Protein AF-A0A961Y5J6-F1 (afdb_monomer)

Secondary structure (DSSP, 8-state):
-------------------------HHHHHHHHHHHHHHHHHHHHHGGGTSTTS-EEEEEE-TTSTT-EEEEEEEGGGTEEEEEE--STT-TT-----HHHHHHHHHTT-B-S-SSS-EEEEEE--SS--HHHHHHHHHHHHHHHH---TTS--EEE-TTS------PPPP-

Solvent-accessible surface area (backbone atoms only — not comparable to full-atom values): 10319 Å² total; per-residue (Å²): 143,83,86,86,83,81,82,80,82,80,81,79,79,79,79,75,76,76,73,74,72,73,79,53,46,70,64,48,28,42,69,71,46,35,43,57,40,28,54,51,51,51,42,46,61,65,39,45,80,83,46,65,96,54,84,39,49,42,35,42,30,41,80,93,34,91,75,30,37,40,35,39,35,40,36,78,94,64,41,32,33,44,34,36,36,58,38,32,62,90,40,92,79,70,47,65,70,55,69,70,24,47,52,45,36,36,76,75,57,29,46,64,89,59,83,86,45,54,27,38,38,78,41,81,47,58,98,77,68,66,42,63,62,52,28,49,50,50,50,48,42,37,29,55,47,56,64,50,29,47,86,48,77,67,46,76,49,37,92,84,46,81,94,72,84,73,88,59,82,82,87,130

Nearest PDB structures (foldseek):
  8p94-assembly1_D  TM=4.269E-01  e=7.457E-02  Homo sapiens
  6yw7-assembly1_D  TM=4.961E-01  e=1.426E+00  Homo sapiens
  8e9b-assembly1_D  TM=4.508E-01  e=2.451E+00  Schizosaccharomyces pombe 972h-
  7xdl-assembly1_A  TM=3.230E-01  e=6.823E+00  Severe acute respiratory syndrome coronavirus 2

Structure (mmCIF, N/CA/C/O backbone):
data_AF-A0A961Y5J6-F1
#
_entry.id   AF-A0A961Y5J6-F1
#
loop_
_atom_site.group_PDB
_atom_site.id
_atom_site.type_symbol
_atom_site.label_atom_id
_atom_site.label_alt_id
_atom_site.label_comp_id
_atom_site.label_asym_id
_atom_site.label_entity_id
_atom_site.label_seq_id
_atom_site.pdbx_PDB_ins_code
_atom_site.Cartn_x
_atom_site.Cartn_y
_atom_site.Cartn_z
_atom_site.occupancy
_atom_site.B_iso_or_equiv
_atom_site.auth_seq_id
_atom_site.auth_comp_id
_atom_site.auth_asym_id
_atom_site.auth_atom_id
_atom_site.pdbx_PDB_model_num
ATOM 1 N N . MET A 1 1 ? 75.607 25.075 -25.518 1.00 47.53 1 MET A N 1
ATOM 2 C CA . MET A 1 1 ? 74.232 25.593 -25.707 1.00 47.53 1 MET A CA 1
ATOM 3 C C . MET A 1 1 ? 73.388 24.547 -26.427 1.00 47.53 1 MET A C 1
ATOM 5 O O . MET A 1 1 ? 73.619 24.346 -27.610 1.00 47.53 1 MET A O 1
ATOM 9 N N . ARG A 1 2 ? 72.463 23.872 -25.727 1.00 42.03 2 ARG A N 1
ATOM 10 C CA . ARG A 1 2 ? 71.123 23.450 -26.204 1.00 42.03 2 ARG A CA 1
ATOM 11 C C . ARG A 1 2 ? 70.439 22.623 -25.107 1.00 42.03 2 ARG A C 1
ATOM 13 O O . ARG A 1 2 ? 71.008 21.668 -24.595 1.00 42.03 2 ARG A O 1
ATOM 20 N N . GLN A 1 3 ? 69.271 23.108 -24.699 1.00 44.28 3 GLN A N 1
ATOM 21 C CA . GLN A 1 3 ? 68.478 22.688 -23.547 1.00 44.28 3 GLN A CA 1
ATOM 22 C C . GLN A 1 3 ? 67.838 21.310 -23.759 1.00 44.28 3 GLN A C 1
ATOM 24 O O . GLN A 1 3 ? 67.309 21.029 -24.831 1.00 44.28 3 GLN A O 1
ATOM 29 N N . ILE A 1 4 ? 67.838 20.483 -22.711 1.00 53.50 4 ILE A N 1
ATOM 30 C CA . ILE A 1 4 ? 67.029 19.265 -22.616 1.00 53.50 4 ILE A CA 1
ATOM 31 C C . ILE A 1 4 ? 65.771 19.634 -21.822 1.00 53.50 4 ILE A C 1
ATOM 33 O O . ILE A 1 4 ? 65.803 19.680 -20.595 1.00 53.50 4 ILE A O 1
ATOM 37 N N . SER A 1 5 ? 64.668 19.913 -22.515 1.00 46.88 5 SER A N 1
ATOM 38 C CA . SER A 1 5 ? 63.351 20.053 -21.884 1.00 46.88 5 SER A CA 1
ATOM 39 C C . SER A 1 5 ? 62.675 18.684 -21.851 1.00 46.88 5 SER A C 1
ATOM 41 O O . SER A 1 5 ? 62.109 18.238 -22.846 1.00 46.88 5 SER A O 1
ATOM 43 N N . ARG A 1 6 ? 62.756 17.989 -20.712 1.00 52.06 6 ARG A N 1
ATOM 44 C CA . ARG A 1 6 ? 61.926 16.806 -20.439 1.00 52.06 6 ARG A CA 1
ATOM 45 C C . ARG A 1 6 ? 60.582 17.284 -19.896 1.00 52.06 6 ARG A C 1
ATOM 47 O O . ARG A 1 6 ? 60.485 17.677 -18.739 1.00 52.06 6 ARG A O 1
ATOM 54 N N . LEU A 1 7 ? 59.560 17.268 -20.746 1.00 48.94 7 LEU A N 1
ATOM 55 C CA . LEU A 1 7 ? 58.166 17.414 -20.336 1.00 48.94 7 LEU A CA 1
ATOM 56 C C . LEU A 1 7 ? 57.755 16.147 -19.570 1.00 48.94 7 LEU A C 1
ATOM 58 O O . LEU A 1 7 ? 57.593 15.081 -20.157 1.00 48.94 7 LEU A O 1
ATOM 62 N N . LEU A 1 8 ? 57.625 16.263 -18.249 1.00 50.75 8 LEU A N 1
ATOM 63 C CA . LEU A 1 8 ? 56.971 15.271 -17.399 1.00 50.75 8 LEU A CA 1
ATOM 64 C C . LEU A 1 8 ? 55.455 15.454 -17.540 1.00 50.75 8 LEU A C 1
ATOM 66 O O . LEU A 1 8 ? 54.876 16.362 -16.950 1.00 50.75 8 LEU A O 1
ATOM 70 N N . ALA A 1 9 ? 54.815 14.606 -18.343 1.00 52.03 9 ALA A N 1
ATOM 71 C CA . ALA A 1 9 ? 53.362 14.498 -18.375 1.00 52.03 9 ALA A CA 1
ATOM 72 C C . ALA A 1 9 ? 52.902 13.682 -17.155 1.00 52.03 9 ALA A C 1
ATOM 74 O O . ALA A 1 9 ? 53.014 12.457 -17.136 1.00 52.03 9 ALA A O 1
ATOM 75 N N . ALA A 1 10 ? 52.414 14.362 -16.118 1.00 54.84 10 ALA A N 1
ATOM 76 C CA . ALA A 1 10 ? 51.736 13.720 -14.999 1.00 54.84 10 ALA A CA 1
ATOM 77 C C . ALA A 1 10 ? 50.300 13.371 -15.425 1.00 54.84 10 ALA A C 1
ATOM 79 O O . ALA A 1 10 ? 49.430 14.238 -15.483 1.00 54.84 10 ALA A O 1
ATOM 80 N N . ALA A 1 11 ? 50.054 12.103 -15.756 1.00 54.22 11 ALA A N 1
ATOM 81 C CA . ALA A 1 11 ? 48.707 11.588 -15.962 1.00 54.22 11 ALA A CA 1
ATOM 82 C C . ALA A 1 11 ? 48.015 11.442 -14.595 1.00 54.22 11 ALA A C 1
ATOM 84 O O . ALA A 1 11 ? 48.252 10.482 -13.864 1.00 54.22 11 ALA A O 1
ATOM 85 N N . ALA A 1 12 ? 47.183 12.418 -14.231 1.00 58.66 12 ALA A N 1
ATOM 86 C CA . ALA A 1 12 ? 46.301 12.318 -13.076 1.00 58.66 12 ALA A CA 1
ATOM 87 C C . ALA A 1 12 ? 45.163 11.339 -13.404 1.00 58.66 12 ALA A C 1
ATOM 89 O O . ALA A 1 12 ? 44.213 11.677 -14.110 1.00 58.66 12 ALA A O 1
ATOM 90 N N . ALA A 1 13 ? 45.272 10.107 -12.908 1.00 53.59 13 ALA A N 1
ATOM 91 C CA . ALA A 1 13 ? 44.178 9.149 -12.923 1.00 53.59 13 ALA A CA 1
ATOM 92 C C . ALA A 1 13 ? 43.099 9.617 -11.932 1.00 53.59 13 ALA A C 1
ATOM 94 O O . ALA A 1 13 ? 43.205 9.400 -10.726 1.00 53.59 13 ALA A O 1
ATOM 95 N N . PHE A 1 14 ? 42.060 10.281 -12.441 1.00 53.97 14 PHE A N 1
ATOM 96 C CA . PHE A 1 14 ? 40.822 10.487 -11.697 1.00 53.97 14 PHE A CA 1
ATOM 97 C C . PHE A 1 14 ? 40.123 9.132 -11.545 1.00 53.97 14 PHE A C 1
ATOM 99 O O . PHE A 1 14 ? 39.408 8.673 -12.434 1.00 53.97 14 PHE A O 1
ATOM 106 N N . LEU A 1 15 ? 40.343 8.480 -10.404 1.00 50.72 15 LEU A N 1
ATOM 107 C CA . LEU A 1 15 ? 39.467 7.423 -9.914 1.00 50.72 15 LEU A CA 1
ATOM 108 C C . LEU A 1 15 ? 38.131 8.075 -9.553 1.00 50.72 15 LEU A C 1
ATOM 110 O O . LEU A 1 15 ? 37.945 8.587 -8.451 1.00 50.72 15 LEU A O 1
ATOM 114 N N . ILE A 1 16 ? 37.203 8.093 -10.509 1.00 56.66 16 ILE A N 1
ATOM 115 C CA . ILE A 1 16 ? 35.797 8.353 -10.219 1.00 56.66 16 ILE A CA 1
ATOM 116 C C . ILE A 1 16 ? 35.333 7.158 -9.389 1.00 56.66 16 ILE A C 1
ATOM 118 O O . ILE A 1 16 ? 35.071 6.081 -9.924 1.00 56.66 16 ILE A O 1
ATOM 122 N N . ALA A 1 17 ? 35.275 7.333 -8.070 1.00 53.50 17 ALA A N 1
ATOM 123 C CA . ALA A 1 17 ? 34.506 6.452 -7.215 1.00 53.50 17 ALA A CA 1
ATOM 124 C C . ALA A 1 17 ? 33.046 6.590 -7.657 1.00 53.50 17 ALA A C 1
ATOM 126 O O . ALA A 1 17 ? 32.343 7.517 -7.256 1.00 53.50 17 ALA A O 1
ATOM 127 N N . ALA A 1 18 ? 32.607 5.703 -8.549 1.00 54.78 18 ALA A N 1
ATOM 128 C CA . ALA A 1 18 ? 31.198 5.469 -8.772 1.00 54.78 18 ALA A CA 1
ATOM 129 C C . ALA A 1 18 ? 30.657 4.952 -7.439 1.00 54.78 18 ALA A C 1
ATOM 131 O O . ALA A 1 18 ? 30.801 3.775 -7.114 1.00 54.78 18 ALA A O 1
ATOM 132 N N . GLY A 1 19 ? 30.127 5.861 -6.621 1.00 45.44 19 GLY A N 1
ATOM 133 C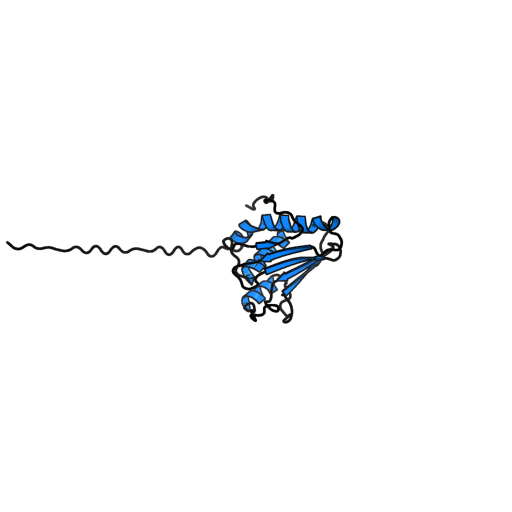 CA . GLY A 1 19 ? 29.364 5.488 -5.448 1.00 45.44 19 GLY A CA 1
ATOM 134 C C . GLY A 1 19 ? 28.227 4.611 -5.939 1.00 45.44 19 GLY A C 1
ATOM 135 O O . GLY A 1 19 ? 27.288 5.102 -6.562 1.00 45.44 19 GLY A O 1
ATOM 136 N N . THR A 1 20 ? 28.333 3.305 -5.715 1.00 49.31 20 THR A N 1
ATOM 137 C CA . THR A 1 20 ? 27.190 2.408 -5.786 1.00 49.31 20 THR A CA 1
ATOM 138 C C . THR A 1 20 ? 26.242 2.898 -4.707 1.00 49.31 20 THR A C 1
ATOM 140 O O . THR A 1 20 ? 26.406 2.550 -3.537 1.00 49.31 20 THR A O 1
ATOM 143 N N . ALA A 1 21 ? 25.316 3.787 -5.073 1.00 56.12 21 ALA A N 1
ATOM 144 C CA . ALA A 1 21 ? 24.178 4.104 -4.236 1.00 56.12 21 ALA A CA 1
ATOM 145 C C . ALA A 1 21 ? 23.558 2.753 -3.889 1.00 56.12 21 ALA A C 1
ATOM 147 O O . ALA A 1 21 ? 23.079 2.050 -4.782 1.00 56.12 21 ALA A O 1
ATOM 148 N N . SER A 1 22 ? 23.703 2.335 -2.630 1.00 56.28 22 SER A N 1
ATOM 149 C CA . SER A 1 22 ? 23.116 1.092 -2.155 1.00 56.28 22 SER A CA 1
ATOM 150 C C . SER A 1 22 ? 21.644 1.149 -2.536 1.00 56.28 22 SER A C 1
ATOM 152 O O . SER A 1 22 ? 20.939 2.078 -2.135 1.00 56.28 22 SER A O 1
ATOM 154 N N . ALA A 1 23 ? 21.199 0.228 -3.391 1.00 67.88 23 ALA A N 1
ATOM 155 C CA . ALA A 1 23 ? 19.785 0.090 -3.670 1.00 67.88 23 ALA A CA 1
ATOM 156 C C . ALA A 1 23 ? 19.144 -0.268 -2.325 1.00 67.88 23 ALA A C 1
ATOM 158 O O . ALA A 1 23 ? 19.360 -1.376 -1.842 1.00 67.88 23 ALA A O 1
ATOM 159 N N . GLY A 1 24 ? 18.464 0.697 -1.694 1.00 79.06 24 GLY A N 1
ATOM 160 C CA . GLY A 1 24 ? 17.985 0.568 -0.314 1.00 79.06 24 GLY A CA 1
ATOM 161 C C . GLY A 1 24 ? 17.254 -0.753 -0.071 1.00 79.06 24 GLY A C 1
ATOM 162 O O . GLY A 1 24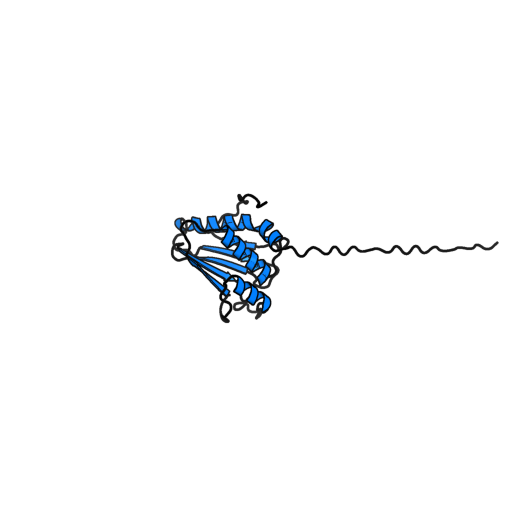 ? 16.578 -1.283 -0.953 1.00 79.06 24 GLY A O 1
ATOM 163 N N . THR A 1 25 ? 17.412 -1.317 1.113 1.00 93.88 25 THR A N 1
ATOM 164 C CA . THR A 1 25 ? 16.763 -2.577 1.475 1.00 93.88 25 THR A CA 1
ATOM 165 C C . THR A 1 25 ? 15.277 -2.365 1.785 1.00 93.88 25 THR A C 1
ATOM 167 O O . THR A 1 25 ? 14.806 -1.234 1.950 1.00 93.88 25 THR A O 1
ATOM 170 N N . LEU A 1 26 ? 14.523 -3.464 1.893 1.00 96.19 26 LEU A N 1
ATOM 171 C CA . LEU A 1 26 ? 13.165 -3.426 2.439 1.00 96.19 26 LEU A CA 1
ATOM 172 C C . LEU A 1 26 ? 13.159 -2.857 3.865 1.00 96.19 26 LEU A C 1
ATOM 174 O O . LEU A 1 26 ? 12.279 -2.068 4.189 1.00 96.19 26 LEU A O 1
ATOM 178 N N . GLU A 1 27 ? 14.148 -3.199 4.692 1.00 96.25 27 GLU A N 1
ATOM 179 C CA . GLU A 1 27 ? 14.240 -2.684 6.063 1.00 96.25 27 GLU A CA 1
ATOM 180 C C . GLU A 1 27 ? 14.470 -1.171 6.095 1.00 96.25 27 GLU A C 1
ATOM 182 O O . GLU A 1 27 ? 13.847 -0.486 6.902 1.00 96.25 27 GLU A O 1
ATOM 187 N N . ASP A 1 28 ? 15.257 -0.620 5.166 1.00 95.56 28 ASP A N 1
ATOM 188 C CA . ASP A 1 28 ? 15.416 0.835 5.053 1.00 95.56 28 ASP A CA 1
ATOM 189 C C . ASP A 1 28 ? 14.079 1.508 4.696 1.00 95.56 28 ASP A C 1
ATOM 191 O O . ASP A 1 28 ? 13.716 2.537 5.264 1.00 95.56 28 ASP A O 1
ATOM 195 N N . LEU A 1 29 ? 13.314 0.912 3.770 1.00 96.12 29 LEU A N 1
ATOM 196 C CA . LEU A 1 29 ? 11.986 1.408 3.396 1.00 96.12 29 LEU A CA 1
ATOM 197 C C . LEU A 1 29 ? 10.995 1.315 4.568 1.00 96.12 29 LEU A C 1
ATOM 199 O O . LEU A 1 29 ? 10.203 2.234 4.784 1.00 96.12 29 LEU A O 1
ATOM 203 N N . ILE A 1 30 ? 11.027 0.210 5.316 1.00 96.31 30 ILE A N 1
ATOM 204 C CA . ILE A 1 30 ? 10.208 0.012 6.514 1.00 96.31 30 ILE A CA 1
ATOM 205 C C . ILE A 1 30 ? 10.568 1.052 7.570 1.00 96.31 30 ILE A C 1
ATOM 207 O O . ILE A 1 30 ? 9.666 1.699 8.095 1.00 96.31 30 ILE A O 1
ATOM 211 N N . SER A 1 31 ? 11.853 1.254 7.847 1.00 94.69 31 SER A N 1
ATOM 212 C CA . SER A 1 31 ? 12.327 2.249 8.810 1.00 94.69 31 SER A CA 1
ATOM 213 C C . SER A 1 31 ? 11.807 3.655 8.480 1.00 94.69 31 SER A C 1
ATOM 215 O O . SER A 1 31 ? 11.279 4.339 9.356 1.00 94.69 31 SER A O 1
ATOM 217 N N . GLU A 1 32 ? 11.847 4.040 7.201 1.00 94.25 32 GLU A N 1
ATOM 218 C CA . GLU A 1 32 ? 11.385 5.352 6.734 1.00 94.25 32 GLU A CA 1
ATOM 219 C C . GLU A 1 32 ? 9.855 5.524 6.827 1.00 94.25 32 GLU A C 1
ATOM 221 O O . GLU A 1 32 ? 9.357 6.543 7.308 1.00 94.25 32 GLU A O 1
ATOM 226 N N . TYR A 1 33 ? 9.074 4.536 6.373 1.00 95.00 33 TYR A N 1
ATOM 227 C CA . TYR A 1 33 ? 7.642 4.736 6.105 1.00 95.00 33 TYR A CA 1
ATOM 228 C C . TYR A 1 33 ? 6.679 4.006 7.044 1.00 95.00 33 TYR A C 1
ATOM 230 O O . TYR A 1 33 ? 5.475 4.278 7.007 1.00 95.00 33 TYR A O 1
ATOM 238 N N . ARG A 1 34 ? 7.155 3.096 7.899 1.00 95.12 34 ARG A N 1
ATOM 239 C CA . ARG A 1 34 ? 6.286 2.300 8.783 1.00 95.12 34 ARG A CA 1
ATOM 240 C C . ARG A 1 34 ? 5.444 3.183 9.698 1.00 95.12 34 ARG A C 1
ATOM 242 O O . ARG A 1 34 ? 4.222 3.071 9.702 1.00 95.12 34 ARG A O 1
ATOM 249 N N . CYS A 1 35 ? 6.085 4.081 10.440 1.00 93.06 35 CYS A N 1
ATOM 250 C CA . CYS A 1 35 ? 5.427 4.962 11.404 1.00 93.06 35 CYS A CA 1
ATOM 251 C C . CYS A 1 35 ? 4.307 5.824 10.782 1.00 93.06 35 CYS A C 1
ATOM 253 O O . CYS A 1 35 ? 3.171 5.743 11.254 1.00 93.06 35 CYS A O 1
ATOM 255 N N . PRO A 1 36 ? 4.556 6.603 9.708 1.00 91.81 36 PRO A N 1
ATOM 256 C CA . PRO A 1 36 ? 3.498 7.409 9.099 1.00 91.81 36 PRO A CA 1
ATOM 257 C C . PRO A 1 36 ? 2.374 6.569 8.472 1.00 91.81 36 PRO A C 1
ATOM 259 O O . PRO A 1 36 ? 1.246 7.055 8.357 1.00 91.81 36 PRO A O 1
ATOM 262 N N . LEU A 1 37 ? 2.638 5.320 8.066 1.00 94.75 37 LEU A N 1
ATOM 263 C CA . LEU A 1 37 ? 1.587 4.424 7.578 1.00 94.75 37 LEU A CA 1
ATOM 264 C C . LEU A 1 37 ? 0.721 3.862 8.701 1.00 94.75 37 LEU A C 1
ATOM 266 O O . LEU A 1 37 ? -0.499 3.886 8.549 1.00 94.75 37 LEU A O 1
ATOM 270 N N . ILE A 1 38 ? 1.314 3.416 9.813 1.00 94.88 38 ILE A N 1
ATOM 271 C CA . ILE A 1 38 ? 0.566 2.942 10.989 1.00 94.88 38 ILE A CA 1
ATOM 272 C C . ILE A 1 38 ? -0.419 4.018 11.444 1.00 94.88 38 ILE A C 1
ATOM 274 O O . ILE A 1 38 ? -1.620 3.770 11.505 1.00 94.88 38 ILE A O 1
ATOM 278 N N . GLU A 1 39 ? 0.065 5.243 11.651 1.00 91.75 39 GLU A N 1
ATOM 279 C CA . GLU A 1 39 ? -0.774 6.348 12.114 1.00 91.75 39 GLU A CA 1
ATOM 280 C C . GLU A 1 39 ? -1.937 6.634 11.152 1.00 91.75 39 GLU A C 1
ATOM 282 O O . GLU A 1 39 ? -3.080 6.843 11.570 1.00 91.75 39 GLU A O 1
ATOM 287 N N . LYS A 1 40 ? -1.678 6.652 9.839 1.00 92.44 40 LYS A N 1
ATOM 288 C CA . LYS A 1 40 ? -2.738 6.909 8.859 1.00 92.44 40 LYS A CA 1
ATOM 289 C C . LYS A 1 40 ? -3.725 5.749 8.762 1.00 92.44 40 LYS A C 1
ATOM 291 O O . LYS A 1 40 ? -4.913 6.015 8.580 1.00 92.44 40 LYS A O 1
ATOM 296 N N . LEU A 1 41 ? -3.277 4.500 8.887 1.00 94.19 41 LEU A N 1
ATOM 297 C CA . LEU A 1 41 ? -4.158 3.330 8.938 1.00 94.19 41 LEU A CA 1
ATOM 298 C C . LEU A 1 41 ? -5.070 3.396 10.169 1.00 94.19 41 LEU A C 1
ATOM 300 O O . LEU A 1 41 ? -6.290 3.313 10.021 1.00 94.19 41 LEU A O 1
ATOM 304 N N . GLU A 1 42 ? -4.501 3.654 11.349 1.00 92.50 42 GLU A N 1
ATOM 305 C CA . GLU A 1 42 ? -5.231 3.833 12.609 1.00 92.50 42 GLU A CA 1
ATOM 306 C C . GLU A 1 42 ? -6.279 4.940 12.501 1.00 92.50 42 GLU A C 1
ATOM 308 O O . GLU A 1 42 ? -7.466 4.719 12.747 1.00 92.50 42 GLU A O 1
ATOM 313 N N . LYS A 1 43 ? -5.875 6.136 12.061 1.00 91.00 43 LYS A N 1
ATOM 314 C CA . LYS A 1 43 ? -6.790 7.277 11.931 1.00 91.00 43 LYS A CA 1
ATOM 315 C C . LYS A 1 43 ? -7.880 7.029 10.889 1.00 91.00 43 LYS A C 1
ATOM 317 O O . LYS A 1 43 ? -9.027 7.417 11.110 1.00 91.00 43 LYS A O 1
ATOM 322 N N . THR A 1 44 ? -7.562 6.353 9.784 1.00 90.75 44 THR A N 1
ATOM 323 C CA . THR A 1 44 ? -8.554 5.978 8.760 1.00 90.75 44 THR A CA 1
ATOM 324 C C . THR A 1 44 ? -9.572 4.985 9.323 1.00 90.75 44 THR A C 1
ATOM 326 O O . THR A 1 44 ? -10.774 5.131 9.090 1.00 90.75 44 THR A O 1
ATOM 329 N N . HIS A 1 45 ? -9.115 4.013 10.114 1.00 90.38 45 HIS A N 1
ATOM 330 C CA . HIS A 1 45 ? -9.976 3.059 10.805 1.00 90.38 45 HIS A CA 1
ATOM 331 C C . HIS A 1 45 ? -10.867 3.748 11.855 1.00 90.38 45 HIS A C 1
ATOM 333 O O . HIS A 1 45 ? -12.075 3.520 11.892 1.00 90.38 45 HIS A O 1
ATOM 339 N N . MET A 1 46 ? -10.310 4.650 12.668 1.00 88.44 46 MET A N 1
ATOM 340 C CA . MET A 1 46 ? -11.051 5.383 13.705 1.00 88.44 46 MET A CA 1
ATOM 341 C C . MET A 1 46 ? -12.062 6.387 13.139 1.00 88.44 46 MET A C 1
ATOM 343 O O . MET A 1 46 ? -13.100 6.633 13.759 1.00 88.44 46 MET A O 1
ATOM 347 N N . ALA A 1 47 ? -11.807 6.935 11.947 1.00 84.94 47 ALA A N 1
ATOM 348 C CA . ALA A 1 47 ? -12.704 7.883 11.293 1.00 84.94 47 ALA A CA 1
ATOM 349 C C . ALA A 1 47 ? -14.090 7.291 10.964 1.00 84.94 47 ALA A C 1
ATOM 351 O O . ALA A 1 47 ? -15.003 8.059 10.660 1.00 84.94 47 ALA A O 1
ATOM 352 N N . TYR A 1 48 ? -14.292 5.965 11.065 1.00 77.88 48 TYR A N 1
ATOM 353 C CA . TYR A 1 48 ? -15.551 5.295 10.705 1.00 77.88 48 TYR A CA 1
ATOM 354 C C . TYR A 1 48 ? -16.798 5.952 11.307 1.00 77.88 48 TYR A C 1
ATOM 356 O O . TYR A 1 48 ? -17.808 6.073 10.617 1.00 77.88 48 TYR A O 1
ATOM 364 N N . ARG A 1 49 ? -16.729 6.403 12.568 1.00 73.44 49 ARG A N 1
ATOM 365 C CA . ARG A 1 49 ? -17.876 7.018 13.255 1.00 73.44 49 ARG A CA 1
ATOM 366 C C . ARG A 1 49 ? -18.218 8.402 12.705 1.00 73.44 49 ARG A C 1
ATOM 368 O O . ARG A 1 49 ? -19.384 8.773 12.693 1.00 73.44 49 ARG A O 1
ATOM 375 N N . ALA A 1 50 ? -17.213 9.154 12.261 1.00 74.00 50 ALA A N 1
ATOM 376 C CA . ALA A 1 50 ? -17.372 10.525 11.780 1.00 74.00 50 ALA A CA 1
ATOM 377 C C . ALA A 1 50 ? -17.815 10.595 10.310 1.00 74.00 50 ALA A C 1
ATOM 379 O O . ALA A 1 50 ? -18.434 11.573 9.901 1.00 74.00 50 ALA A O 1
ATOM 380 N N . VAL A 1 51 ? -17.508 9.566 9.513 1.00 73.56 51 VAL A N 1
ATOM 381 C CA . VAL A 1 51 ? -17.828 9.503 8.073 1.00 73.56 51 VAL A CA 1
ATOM 382 C C . VAL A 1 51 ? -18.606 8.234 7.715 1.00 73.56 51 VAL A C 1
ATOM 384 O O . VAL A 1 51 ? -18.386 7.624 6.668 1.00 73.56 51 VAL A O 1
ATOM 387 N N . ALA A 1 52 ? -19.503 7.814 8.613 1.00 67.12 52 ALA A N 1
ATOM 388 C CA . ALA A 1 52 ? -20.295 6.595 8.471 1.00 67.12 52 ALA A CA 1
ATOM 389 C C . ALA A 1 52 ? -21.000 6.531 7.101 1.00 67.12 52 ALA A C 1
ATOM 391 O O . ALA A 1 52 ? -21.565 7.517 6.632 1.00 67.12 52 ALA A O 1
ATOM 392 N N . GLY A 1 53 ? -20.939 5.364 6.451 1.00 66.75 53 GLY A N 1
ATOM 393 C CA . GLY A 1 53 ? -21.496 5.144 5.110 1.00 66.75 53 GLY A CA 1
ATOM 394 C C . GLY A 1 53 ? -20.585 5.543 3.943 1.00 66.75 53 GLY A C 1
ATOM 395 O O . GLY A 1 53 ? -20.994 5.396 2.797 1.00 66.75 53 GLY A O 1
ATOM 396 N N . ARG A 1 54 ? -19.360 6.026 4.202 1.00 74.88 54 ARG A N 1
ATOM 397 C CA . ARG A 1 54 ? -18.351 6.282 3.163 1.00 74.88 54 ARG A CA 1
ATOM 398 C C . ARG A 1 54 ? -17.210 5.274 3.235 1.00 74.88 54 ARG A C 1
ATOM 400 O O . ARG A 1 54 ? -16.707 4.974 4.321 1.00 74.88 54 ARG A O 1
ATOM 407 N N . ASP A 1 55 ? -16.780 4.839 2.060 1.00 74.25 55 ASP A N 1
ATOM 408 C CA . ASP A 1 55 ? -15.584 4.037 1.835 1.00 74.25 55 ASP A CA 1
ATOM 409 C C . ASP A 1 55 ? -14.336 4.820 2.246 1.00 74.25 55 ASP A C 1
ATOM 411 O O . ASP A 1 55 ? -14.059 5.906 1.730 1.00 74.25 55 ASP A O 1
ATOM 415 N N . ARG A 1 56 ? -13.605 4.289 3.231 1.00 89.12 56 ARG A N 1
ATOM 416 C CA . ARG A 1 56 ? -12.411 4.922 3.801 1.00 89.12 56 ARG A CA 1
ATOM 417 C C . ARG A 1 56 ? -11.194 4.160 3.335 1.00 89.12 56 ARG A C 1
ATOM 419 O O . ARG A 1 56 ? -11.036 2.996 3.687 1.00 89.12 56 ARG A O 1
ATOM 426 N N . PHE A 1 57 ? -10.322 4.820 2.592 1.00 92.69 57 PHE A N 1
ATOM 427 C CA . PHE A 1 57 ? -9.140 4.169 2.059 1.00 92.69 57 PHE A CA 1
ATOM 428 C C . PHE A 1 57 ? -7.858 4.896 2.443 1.00 92.69 57 PHE A C 1
ATOM 430 O O . PHE A 1 57 ? -7.835 6.109 2.671 1.00 92.69 57 PHE A O 1
ATOM 437 N N . LEU A 1 58 ? -6.782 4.121 2.439 1.00 95.19 58 LEU A N 1
ATOM 438 C CA . LEU A 1 58 ? -5.414 4.594 2.378 1.00 95.19 58 LEU A CA 1
ATOM 439 C C . LEU A 1 58 ? -4.785 4.034 1.106 1.00 95.19 58 LEU A C 1
ATOM 441 O O . LEU A 1 58 ? -4.852 2.838 0.854 1.00 95.19 58 LEU A O 1
ATOM 445 N N . SER A 1 59 ? -4.170 4.894 0.303 1.00 95.88 59 SER A N 1
ATOM 446 C CA . SER A 1 59 ? -3.419 4.499 -0.886 1.00 95.88 59 SER A CA 1
ATOM 447 C C . SER A 1 59 ? -1.999 5.023 -0.803 1.00 95.88 59 SER A C 1
ATOM 449 O O . SER A 1 59 ? -1.771 6.190 -0.478 1.00 95.88 59 SER A O 1
ATOM 451 N N . VAL A 1 60 ? -1.045 4.159 -1.120 1.00 97.62 60 VAL A N 1
ATOM 452 C CA . VAL A 1 60 ? 0.371 4.486 -1.202 1.00 97.62 60 VAL A CA 1
ATOM 453 C C . VAL A 1 60 ? 0.810 4.258 -2.635 1.00 97.62 60 VAL A C 1
ATOM 455 O O . VAL A 1 60 ? 0.650 3.166 -3.173 1.00 97.62 60 VAL A O 1
ATOM 458 N N . SER A 1 61 ? 1.338 5.303 -3.263 1.00 96.56 61 SER A N 1
ATOM 459 C CA . SER A 1 61 ? 1.766 5.266 -4.662 1.00 96.56 61 SER A CA 1
ATOM 460 C C . SER A 1 61 ? 3.262 5.520 -4.793 1.00 96.56 61 SER A C 1
ATOM 462 O O . SER A 1 61 ? 3.827 6.302 -4.024 1.00 96.56 61 SER A O 1
ATOM 464 N N . VAL A 1 62 ? 3.868 4.865 -5.784 1.00 95.44 62 VAL A N 1
ATOM 465 C CA . VAL A 1 62 ? 5.247 5.049 -6.248 1.00 95.44 62 VAL A CA 1
ATOM 466 C C . VAL A 1 62 ? 5.186 5.962 -7.475 1.00 95.44 62 VAL A C 1
ATOM 468 O O . VAL A 1 62 ? 4.873 5.478 -8.560 1.00 95.44 62 VAL A O 1
ATOM 471 N N . PRO A 1 63 ? 5.429 7.281 -7.352 1.00 90.94 63 PRO A N 1
ATOM 472 C CA . PRO A 1 63 ? 5.211 8.210 -8.466 1.00 90.94 63 PRO A CA 1
ATOM 473 C C . PRO A 1 63 ? 6.103 7.934 -9.682 1.00 90.94 63 PRO A C 1
ATOM 475 O O . PRO A 1 63 ? 5.719 8.232 -10.807 1.00 90.94 63 PRO A O 1
ATOM 478 N N . GLU A 1 64 ? 7.280 7.356 -9.445 1.00 86.81 64 GLU A N 1
ATOM 479 C CA . GLU A 1 64 ? 8.253 6.965 -10.472 1.00 86.81 64 GLU A CA 1
ATOM 480 C C . GLU A 1 64 ? 7.832 5.703 -11.243 1.00 86.81 64 GLU A C 1
ATOM 482 O O . GLU A 1 64 ? 8.406 5.396 -12.286 1.00 86.81 64 GLU A O 1
ATOM 487 N N . HIS A 1 65 ? 6.821 4.977 -10.757 1.00 85.56 65 HIS A N 1
ATOM 488 C CA . HIS A 1 65 ? 6.311 3.770 -11.388 1.00 85.56 65 HIS A CA 1
ATOM 489 C C . HIS A 1 65 ? 4.980 4.057 -12.101 1.00 85.56 65 HIS A C 1
ATOM 491 O O . HIS A 1 65 ? 4.044 4.557 -11.465 1.00 85.56 65 HIS A O 1
ATOM 497 N N . PRO A 1 66 ? 4.817 3.679 -13.384 1.00 78.31 66 PRO A N 1
ATOM 498 C CA . PRO A 1 66 ? 3.542 3.806 -14.081 1.00 78.31 66 PRO A CA 1
ATOM 499 C C . PRO A 1 66 ? 2.458 3.038 -13.318 1.00 78.31 66 PRO A C 1
ATOM 501 O O . PRO A 1 66 ? 2.519 1.817 -13.203 1.00 78.31 66 PRO A O 1
ATOM 504 N N . HIS A 1 67 ? 1.491 3.755 -12.743 1.00 83.19 67 HIS A N 1
ATOM 505 C CA . HIS A 1 67 ? 0.371 3.180 -11.987 1.00 83.19 67 HIS A CA 1
ATOM 506 C C . HIS A 1 67 ? 0.757 2.341 -10.754 1.00 83.19 67 HIS A C 1
ATOM 508 O O . HIS A 1 67 ? -0.073 1.583 -10.267 1.00 83.19 67 HIS A O 1
ATOM 514 N N . GLY A 1 68 ? 1.978 2.472 -10.222 1.00 92.94 68 GLY A N 1
ATO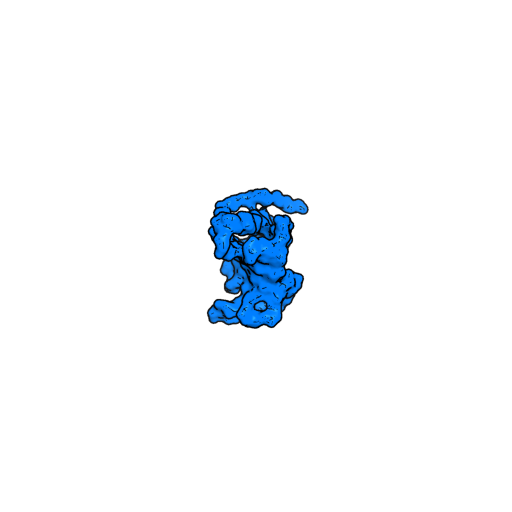M 515 C CA . GLY A 1 68 ? 2.404 1.684 -9.065 1.00 92.94 68 GLY A CA 1
ATOM 516 C C . GLY A 1 68 ? 1.729 2.161 -7.783 1.00 92.94 68 GLY A C 1
ATOM 517 O O . GLY A 1 68 ? 2.080 3.220 -7.257 1.00 92.94 68 GLY A O 1
ATOM 518 N N . TYR A 1 69 ? 0.766 1.397 -7.272 1.00 96.25 69 TYR A N 1
ATOM 519 C CA . TYR A 1 69 ? 0.154 1.669 -5.978 1.00 96.25 69 TYR A CA 1
ATOM 520 C C . TYR A 1 69 ? -0.291 0.397 -5.262 1.00 96.25 69 TYR A C 1
ATOM 522 O O . TYR A 1 69 ? -0.563 -0.635 -5.878 1.00 96.25 69 TYR A O 1
ATOM 530 N N . VAL A 1 70 ? -0.415 0.529 -3.945 1.00 98.06 70 VAL A N 1
ATOM 531 C CA . VAL A 1 70 ? -1.175 -0.387 -3.098 1.00 98.06 70 VAL A CA 1
ATOM 532 C C . VAL A 1 70 ? -2.190 0.445 -2.321 1.00 98.06 70 VAL A C 1
ATOM 534 O O . VAL A 1 70 ? -1.861 1.513 -1.797 1.00 98.06 70 VAL A O 1
ATOM 537 N N . GLN A 1 71 ? -3.442 0.012 -2.305 1.00 97.06 71 GLN A N 1
ATOM 538 C CA . GLN A 1 71 ? -4.532 0.672 -1.597 1.00 97.06 71 GLN A CA 1
ATOM 539 C C . GLN A 1 71 ? -5.186 -0.325 -0.654 1.00 97.06 71 GLN A C 1
ATOM 541 O O . GLN A 1 71 ? -5.336 -1.480 -1.013 1.00 97.06 71 GLN A O 1
ATOM 546 N N . CYS A 1 72 ? -5.596 0.130 0.525 1.00 97.44 72 CYS A N 1
ATOM 547 C CA . CYS A 1 72 ? -6.475 -0.621 1.407 1.00 97.44 72 CYS A CA 1
ATOM 548 C C . CYS A 1 72 ? -7.729 0.197 1.713 1.00 97.44 72 CYS A C 1
ATOM 550 O O . CYS A 1 72 ? -7.637 1.379 2.056 1.00 97.44 72 CYS A O 1
ATOM 552 N N . LEU A 1 73 ? -8.884 -0.445 1.596 1.00 95.19 73 LEU A N 1
ATOM 553 C CA . LEU A 1 73 ? -10.221 0.091 1.784 1.00 95.19 73 LEU A CA 1
ATOM 554 C C . LEU A 1 73 ? -10.885 -0.597 2.978 1.00 95.19 73 LEU A C 1
ATOM 556 O O . LEU A 1 73 ? -11.104 -1.805 2.962 1.00 95.19 73 LEU A O 1
ATOM 560 N N . PHE A 1 74 ? -11.257 0.179 3.993 1.00 93.75 74 PHE A N 1
ATOM 561 C CA . PHE A 1 74 ? -12.115 -0.291 5.077 1.00 93.75 74 PHE A CA 1
ATOM 562 C C . PHE A 1 74 ? -13.579 -0.199 4.637 1.00 93.75 74 PHE A C 1
ATOM 564 O O . PHE A 1 74 ? -14.075 0.902 4.374 1.00 93.75 74 PHE A O 1
ATOM 571 N N . HIS A 1 75 ? -14.281 -1.330 4.623 1.00 90.94 75 HIS A N 1
ATOM 572 C CA . HIS A 1 75 ? -15.684 -1.433 4.209 1.00 90.94 75 HIS A CA 1
ATOM 573 C C . HIS A 1 75 ? -16.504 -2.271 5.205 1.00 90.94 75 HIS A C 1
ATOM 575 O O . HIS A 1 75 ? -16.055 -2.535 6.325 1.00 90.94 75 HIS A O 1
ATOM 581 N N . ASP A 1 76 ? -17.758 -2.575 4.849 1.00 89.50 76 ASP A N 1
ATOM 582 C CA . ASP A 1 76 ? -18.720 -3.321 5.677 1.00 89.50 76 ASP A CA 1
ATOM 583 C C . ASP A 1 76 ? -18.764 -2.834 7.139 1.00 89.50 76 ASP A C 1
ATOM 585 O O . ASP A 1 76 ? -18.485 -3.557 8.095 1.00 89.50 76 ASP A O 1
ATOM 589 N N . GLY A 1 77 ? -19.013 -1.535 7.329 1.00 85.12 77 GLY A N 1
ATOM 590 C CA . GLY A 1 77 ? -19.099 -0.965 8.674 1.00 85.12 77 GLY A CA 1
ATOM 591 C C . GLY A 1 77 ? -17.807 -1.085 9.493 1.00 85.12 77 GLY A C 1
ATOM 592 O O . GLY A 1 77 ? -17.886 -1.131 10.716 1.00 85.12 77 GLY A O 1
ATOM 593 N N . ASN A 1 78 ? -16.637 -1.094 8.834 1.00 88.19 78 ASN A N 1
ATOM 594 C CA . ASN A 1 78 ? -15.307 -1.225 9.451 1.00 88.19 78 ASN A CA 1
ATOM 595 C C . ASN A 1 78 ? -14.948 -2.651 9.914 1.00 88.19 78 ASN A C 1
ATOM 597 O O . ASN A 1 78 ? -14.001 -2.808 10.685 1.00 88.19 78 ASN A O 1
ATOM 601 N N . ARG A 1 79 ? -15.694 -3.668 9.459 1.00 90.81 79 ARG A N 1
ATOM 602 C CA . ARG A 1 79 ? -15.454 -5.087 9.776 1.00 90.81 79 ARG A CA 1
ATOM 603 C C . ARG A 1 79 ? -14.594 -5.809 8.750 1.00 90.81 79 ARG A C 1
ATOM 605 O O . ARG A 1 79 ? -14.088 -6.881 9.054 1.00 90.81 79 ARG A O 1
ATOM 612 N N . GLN A 1 80 ? -14.423 -5.231 7.568 1.00 94.19 80 GLN A N 1
ATOM 613 C CA . GLN A 1 80 ? -13.637 -5.824 6.494 1.00 94.19 80 GLN A CA 1
ATOM 614 C C . GLN A 1 80 ? -12.646 -4.814 5.923 1.00 94.19 80 GLN A C 1
ATOM 616 O O . GLN A 1 80 ? -12.884 -3.598 5.937 1.00 94.19 80 GLN A O 1
ATOM 621 N N . LEU A 1 81 ? -11.523 -5.339 5.449 1.00 96.06 81 LEU A N 1
ATOM 622 C CA . LEU A 1 81 ? -10.477 -4.592 4.774 1.00 96.06 81 LEU A CA 1
ATOM 623 C C . LEU A 1 81 ? -10.136 -5.295 3.468 1.00 96.06 81 LEU A C 1
ATOM 625 O O . LEU A 1 81 ? -9.641 -6.419 3.485 1.00 96.06 81 LEU A O 1
ATOM 629 N N . HIS A 1 82 ? -10.336 -4.591 2.364 1.00 97.31 82 HIS A N 1
ATOM 630 C CA . HIS A 1 82 ? -9.870 -5.016 1.056 1.00 97.31 82 HIS A CA 1
ATOM 631 C C . HIS A 1 82 ? -8.588 -4.263 0.725 1.00 97.31 82 HIS A C 1
ATOM 633 O O . HIS A 1 82 ? -8.596 -3.032 0.717 1.00 97.31 82 HIS A O 1
ATOM 639 N N . CYS A 1 83 ? -7.495 -4.961 0.438 1.00 98.12 83 CYS A N 1
ATOM 640 C CA . CYS A 1 83 ? -6.292 -4.349 -0.108 1.00 98.12 83 CYS A CA 1
ATOM 641 C C . CYS A 1 83 ? -6.085 -4.779 -1.557 1.00 98.12 83 CYS A C 1
ATOM 643 O O . CYS A 1 83 ? -6.134 -5.963 -1.870 1.00 98.12 83 CYS A O 1
ATOM 645 N N . GLU A 1 84 ? -5.770 -3.828 -2.428 1.00 97.38 84 GLU A N 1
ATOM 646 C CA . GLU A 1 84 ? -5.445 -4.079 -3.825 1.00 97.38 84 GLU A CA 1
ATOM 647 C C . GLU A 1 84 ? -4.078 -3.512 -4.208 1.00 97.38 84 GLU A C 1
ATOM 649 O O . GLU A 1 84 ? -3.673 -2.427 -3.784 1.00 97.38 84 GLU A O 1
ATOM 654 N N . ALA A 1 85 ? -3.370 -4.257 -5.048 1.00 97.31 85 ALA A N 1
ATOM 655 C CA . ALA A 1 85 ? -2.145 -3.853 -5.710 1.00 97.31 85 ALA A CA 1
ATOM 656 C C . ALA A 1 85 ? -2.431 -3.690 -7.213 1.00 97.31 85 ALA A C 1
ATOM 658 O O . ALA A 1 85 ? -2.975 -4.591 -7.855 1.00 97.31 85 ALA A O 1
ATOM 659 N N . ALA A 1 86 ? -2.059 -2.5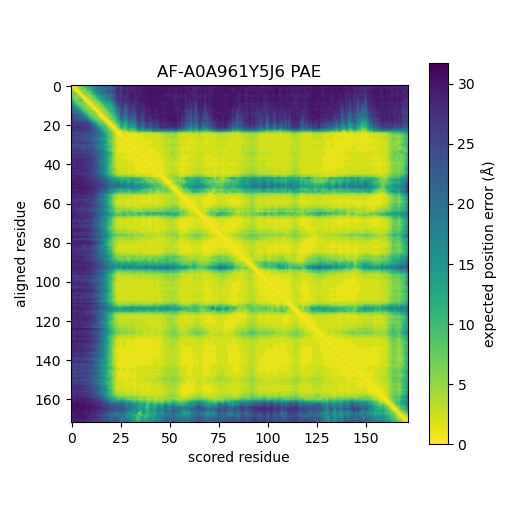40 -7.771 1.00 94.69 86 ALA A N 1
ATOM 660 C CA . ALA A 1 86 ? -2.257 -2.211 -9.178 1.00 94.69 86 ALA A CA 1
ATOM 661 C C . ALA A 1 86 ? -1.720 -3.277 -10.156 1.00 94.69 86 ALA A C 1
ATOM 663 O O . ALA A 1 86 ? -0.517 -3.503 -10.275 1.00 94.69 86 ALA A O 1
ATOM 664 N N . SER A 1 87 ? -2.601 -3.880 -10.955 1.00 90.56 87 SER A N 1
ATOM 665 C CA . SER A 1 87 ? -2.180 -4.830 -12.000 1.00 90.56 87 SER A CA 1
ATOM 666 C C . SER A 1 87 ? -1.771 -4.149 -13.308 1.00 90.56 87 SER A C 1
ATOM 668 O O . SER A 1 87 ? -1.137 -4.766 -14.165 1.00 90.56 87 SER A O 1
ATOM 670 N N . GLY A 1 88 ? -2.151 -2.876 -13.461 1.00 85.44 88 GLY A N 1
ATOM 671 C CA . GLY A 1 88 ? -2.066 -2.133 -14.715 1.00 85.44 88 GLY A CA 1
ATOM 672 C C . GLY A 1 88 ? -3.226 -2.411 -15.679 1.00 85.44 88 GLY A C 1
ATOM 673 O O . GLY A 1 88 ? -3.284 -1.782 -16.732 1.00 85.44 88 GLY A O 1
ATOM 674 N N . TYR A 1 89 ? -4.195 -3.261 -15.306 1.00 85.19 89 TYR A N 1
ATOM 675 C CA . TYR A 1 89 ? -5.371 -3.580 -16.129 1.00 85.19 89 TYR A CA 1
ATOM 676 C C . TYR A 1 89 ? -6.143 -2.334 -16.591 1.00 85.19 89 TYR A C 1
ATOM 678 O O . TYR A 1 89 ? -6.496 -2.213 -17.761 1.00 85.19 89 TYR A O 1
ATOM 686 N N . PHE A 1 90 ? -6.340 -1.366 -15.692 1.00 82.12 90 PHE A N 1
ATOM 687 C CA . PHE A 1 90 ? -7.043 -0.113 -15.989 1.00 82.12 90 PHE A CA 1
ATOM 688 C C . PHE A 1 90 ? -6.157 0.956 -16.657 1.00 82.12 90 PHE A C 1
ATOM 690 O O . PHE A 1 90 ? -6.597 2.089 -16.860 1.00 82.12 90 PHE A O 1
ATOM 697 N N . SER A 1 91 ? -4.899 0.643 -16.983 1.00 80.50 91 SER A N 1
ATOM 698 C CA . SER A 1 91 ? -4.005 1.575 -17.671 1.00 80.50 91 SER A CA 1
ATOM 699 C C . SER A 1 91 ? -4.260 1.572 -19.176 1.00 80.50 91 SER A C 1
ATOM 701 O O . SER A 1 91 ? -4.188 0.537 -19.838 1.00 80.50 91 SER A O 1
ATOM 703 N N . ALA A 1 92 ? -4.431 2.763 -19.753 1.00 74.38 92 ALA A N 1
ATOM 704 C CA . ALA A 1 92 ? -4.486 2.943 -21.204 1.00 74.38 92 ALA A CA 1
ATOM 705 C C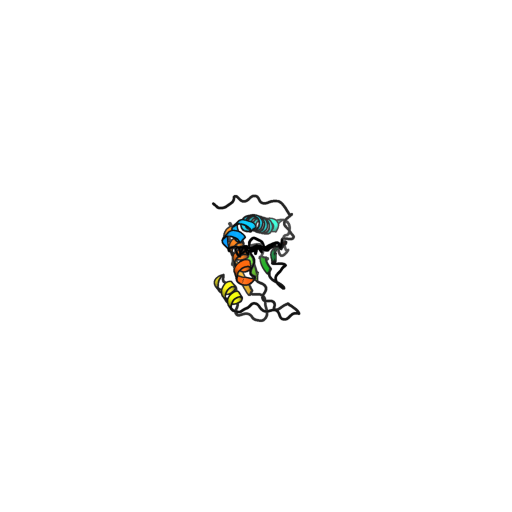 . ALA A 1 92 ? -3.183 2.521 -21.917 1.00 74.38 92 ALA A C 1
ATOM 707 O O . ALA A 1 92 ? -3.194 2.267 -23.118 1.00 74.38 92 ALA A O 1
ATOM 708 N N . GLN A 1 93 ? -2.062 2.439 -21.191 1.00 71.94 93 GLN A N 1
ATOM 709 C CA . GLN A 1 93 ? -0.741 2.116 -21.739 1.00 71.94 93 GLN A CA 1
ATOM 710 C C . GLN A 1 93 ? -0.441 0.607 -21.765 1.00 71.94 93 GLN A C 1
ATOM 712 O O . GLN A 1 93 ? 0.689 0.226 -22.053 1.00 71.94 93 GLN A O 1
ATOM 717 N N . GLN A 1 94 ? -1.426 -0.256 -21.468 1.00 69.81 94 GLN A N 1
ATOM 718 C CA . GLN A 1 94 ? -1.272 -1.722 -21.428 1.00 69.81 94 GLN A CA 1
ATOM 719 C C . GLN A 1 94 ? -0.102 -2.199 -20.549 1.00 69.81 94 GLN A C 1
ATOM 721 O O . GLN A 1 94 ? 0.495 -3.251 -20.792 1.00 69.81 94 GLN A O 1
ATOM 726 N N . TYR A 1 95 ? 0.240 -1.423 -19.520 1.00 81.19 95 TYR A N 1
ATOM 727 C CA . TYR A 1 95 ? 1.296 -1.789 -18.592 1.00 81.19 95 TYR A CA 1
ATOM 728 C C . TYR A 1 95 ? 0.884 -3.041 -17.808 1.00 81.19 95 TYR A C 1
ATOM 730 O O . TYR A 1 95 ? -0.216 -3.101 -17.266 1.00 81.19 95 TYR A O 1
ATOM 738 N N . ARG A 1 96 ? 1.776 -4.032 -17.730 1.00 85.81 96 ARG A N 1
ATOM 739 C CA . ARG A 1 96 ? 1.610 -5.222 -16.890 1.00 85.81 96 ARG A CA 1
ATOM 740 C C . ARG A 1 96 ? 2.843 -5.407 -16.025 1.00 85.81 96 ARG A C 1
ATOM 742 O O . ARG A 1 96 ? 3.963 -5.233 -16.506 1.00 85.81 96 ARG A O 1
ATOM 749 N N . LEU A 1 97 ? 2.629 -5.801 -14.771 1.00 89.38 97 LEU A N 1
ATOM 750 C CA . LEU A 1 97 ? 3.735 -6.170 -13.895 1.00 89.38 97 LEU A CA 1
ATOM 751 C C . LEU A 1 97 ? 4.486 -7.392 -14.458 1.00 89.38 97 LEU A C 1
ATOM 753 O O . LEU A 1 97 ? 3.848 -8.351 -14.903 1.00 89.38 97 LEU A O 1
ATOM 757 N N . PRO A 1 98 ? 5.829 -7.391 -14.407 1.00 91.56 98 PRO A N 1
ATOM 758 C CA . PRO A 1 98 ? 6.635 -8.572 -14.693 1.00 91.56 98 PRO A CA 1
ATOM 759 C C . PRO A 1 98 ? 6.250 -9.777 -13.816 1.00 91.56 98 PRO A C 1
ATOM 761 O O . PRO A 1 98 ? 5.826 -9.621 -12.670 1.00 91.56 98 PRO A O 1
ATOM 764 N N . ALA A 1 99 ? 6.417 -10.995 -14.340 1.00 94.06 99 ALA A N 1
ATOM 765 C CA . ALA A 1 99 ? 5.962 -12.221 -13.676 1.00 94.06 99 ALA A CA 1
ATOM 766 C C . ALA A 1 99 ? 6.595 -12.454 -12.290 1.00 94.06 99 ALA A C 1
ATOM 768 O O . ALA A 1 99 ? 5.931 -12.958 -11.388 1.00 94.06 99 ALA A O 1
ATOM 769 N N . ASP A 1 100 ? 7.852 -12.056 -12.090 1.00 96.50 100 ASP A N 1
ATOM 770 C CA . ASP A 1 100 ? 8.544 -12.118 -10.798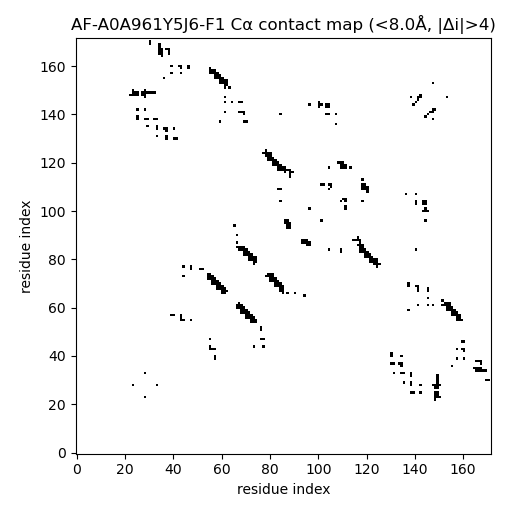 1.00 96.50 100 ASP A CA 1
ATOM 771 C C . ASP A 1 100 ? 7.904 -11.192 -9.751 1.00 96.50 100 ASP A C 1
ATOM 773 O O . ASP A 1 100 ? 7.750 -11.581 -8.590 1.00 96.50 100 ASP A O 1
ATOM 777 N N . ARG A 1 101 ? 7.461 -10.001 -10.173 1.00 95.94 101 ARG A N 1
ATOM 778 C CA . ARG A 1 101 ? 6.750 -9.021 -9.336 1.00 95.94 101 ARG A CA 1
ATOM 779 C C . ARG A 1 101 ? 5.366 -9.526 -8.952 1.00 95.94 101 ARG A C 1
ATOM 781 O O . ARG A 1 101 ? 4.989 -9.467 -7.785 1.00 95.94 101 ARG A O 1
ATOM 788 N N . VAL A 1 102 ? 4.647 -10.105 -9.913 1.00 96.06 102 VAL A N 1
ATOM 789 C CA . VAL A 1 102 ? 3.357 -10.763 -9.662 1.00 96.06 102 VAL A CA 1
ATOM 790 C C . VAL A 1 102 ? 3.530 -11.929 -8.686 1.00 96.06 102 VAL A C 1
ATOM 792 O O . VAL A 1 102 ? 2.803 -12.020 -7.701 1.00 96.06 102 VAL A O 1
ATOM 795 N N . ALA A 1 103 ? 4.537 -12.783 -8.882 1.00 96.94 103 ALA A N 1
ATOM 796 C CA . ALA A 1 103 ? 4.828 -13.878 -7.959 1.00 96.94 103 ALA A CA 1
ATOM 797 C C . ALA A 1 103 ? 5.169 -13.376 -6.545 1.00 96.94 103 ALA A C 1
ATOM 799 O O . ALA A 1 103 ? 4.821 -14.029 -5.562 1.00 96.94 103 ALA A O 1
ATOM 800 N N . ALA A 1 104 ? 5.829 -12.220 -6.424 1.00 97.69 104 ALA A N 1
ATOM 801 C CA . ALA A 1 104 ? 6.105 -11.608 -5.130 1.00 97.69 104 ALA A CA 1
ATOM 802 C C . ALA A 1 104 ? 4.836 -11.136 -4.413 1.00 97.69 104 ALA A C 1
ATOM 804 O O . ALA A 1 104 ? 4.660 -11.458 -3.240 1.00 97.69 104 ALA A O 1
ATOM 805 N N . LEU A 1 105 ? 3.912 -10.483 -5.123 1.00 97.75 105 LEU A N 1
ATOM 806 C CA . LEU A 1 105 ? 2.594 -10.144 -4.575 1.00 97.75 105 LEU A CA 1
ATOM 807 C C . LEU A 1 105 ? 1.815 -11.405 -4.164 1.00 97.75 105 LEU A C 1
ATOM 809 O O . LEU A 1 105 ? 1.224 -11.442 -3.088 1.00 97.75 105 LEU A O 1
ATOM 813 N N . GLY A 1 106 ? 1.891 -12.476 -4.957 1.00 97.81 106 GLY A N 1
ATOM 814 C CA . GLY A 1 106 ? 1.276 -13.763 -4.619 1.00 97.81 106 GLY A CA 1
ATOM 815 C C . GLY A 1 106 ? 1.796 -14.363 -3.305 1.00 97.81 106 GLY A C 1
ATOM 816 O O . GLY A 1 106 ? 1.009 -14.874 -2.513 1.00 97.81 106 GLY A O 1
ATOM 817 N N . ARG A 1 107 ? 3.100 -14.242 -3.006 1.00 98.00 107 ARG A N 1
ATOM 818 C CA . ARG A 1 107 ? 3.675 -14.691 -1.716 1.00 98.00 107 ARG A CA 1
ATOM 819 C C . ARG A 1 107 ? 3.158 -13.903 -0.510 1.00 98.00 107 ARG A C 1
ATOM 821 O O . ARG A 1 107 ? 3.195 -14.421 0.601 1.00 98.00 107 ARG A O 1
ATOM 828 N N . LEU A 1 108 ? 2.673 -12.681 -0.726 1.00 97.75 108 LEU A N 1
ATOM 829 C CA . LEU A 1 108 ? 2.018 -11.863 0.298 1.00 97.75 108 LEU A CA 1
ATOM 830 C C . LEU A 1 108 ? 0.521 -12.186 0.449 1.00 97.75 108 LEU A C 1
ATOM 832 O O . LEU A 1 108 ? -0.125 -11.647 1.343 1.00 97.75 108 LEU A O 1
ATOM 836 N N . GLY A 1 109 ? -0.018 -13.068 -0.399 1.00 97.56 109 GLY A N 1
ATOM 837 C CA . GLY A 1 109 ? -1.408 -13.521 -0.367 1.00 97.56 109 GLY A CA 1
ATOM 838 C C . GLY A 1 109 ? -2.348 -12.783 -1.321 1.00 97.56 109 GLY A C 1
ATOM 839 O O . GLY A 1 109 ? -3.540 -13.077 -1.321 1.00 97.56 109 GLY A O 1
ATOM 840 N N . PHE A 1 110 ? -1.849 -11.853 -2.143 1.00 97.69 110 PHE A N 1
ATOM 841 C CA . PHE A 1 110 ? -2.678 -11.235 -3.177 1.00 97.69 110 PHE A CA 1
ATOM 842 C C . PHE A 1 110 ? -3.125 -12.279 -4.208 1.00 97.69 110 PHE A C 1
ATOM 844 O O . PHE A 1 110 ? -2.334 -13.108 -4.664 1.00 97.69 110 PHE A O 1
ATOM 851 N N . ALA A 1 111 ? -4.389 -12.213 -4.616 1.00 96.25 111 ALA A N 1
ATOM 852 C CA . ALA A 1 111 ? -4.947 -13.032 -5.678 1.00 96.25 111 ALA A CA 1
ATOM 853 C C . ALA A 1 111 ? -4.387 -12.573 -7.032 1.00 96.25 111 ALA A C 1
ATOM 855 O O . ALA A 1 111 ? -4.785 -11.544 -7.572 1.00 96.25 111 ALA A O 1
ATOM 856 N N . THR A 1 112 ? -3.445 -13.339 -7.584 1.00 93.00 112 THR A N 1
ATOM 857 C CA . THR A 1 112 ? -2.711 -12.989 -8.815 1.00 93.00 112 THR A CA 1
ATOM 858 C C . THR A 1 112 ? -3.151 -13.751 -10.061 1.00 93.00 112 THR A C 1
ATOM 860 O O . THR A 1 112 ? -2.662 -13.477 -11.153 1.00 93.00 112 THR A O 1
ATOM 863 N N . GLY A 1 113 ? -4.095 -14.686 -9.922 1.00 87.00 113 GLY A N 1
ATOM 864 C CA . GLY A 1 113 ? -4.685 -15.429 -11.042 1.00 87.00 113 GLY A CA 1
ATOM 865 C C . GLY A 1 113 ? -5.757 -14.661 -11.824 1.00 87.00 113 GLY A C 1
ATOM 866 O O . GLY A 1 113 ? -6.317 -15.209 -12.769 1.00 87.00 113 GLY A O 1
ATOM 867 N N . VAL A 1 114 ? -6.063 -13.422 -11.428 1.00 78.94 114 VAL A N 1
ATOM 868 C CA . VAL A 1 114 ? -7.060 -12.560 -12.078 1.00 78.94 114 VAL A CA 1
ATOM 869 C C . VAL A 1 114 ? -6.401 -11.707 -13.163 1.00 78.94 114 VAL A C 1
ATOM 871 O O . VAL A 1 114 ? -5.323 -11.152 -12.954 1.00 78.94 114 VAL A O 1
ATOM 874 N N . SER A 1 115 ? -7.030 -11.611 -14.337 1.00 75.38 115 SER A N 1
ATOM 875 C CA . SER A 1 115 ? -6.489 -10.868 -15.491 1.00 75.38 115 SER A CA 1
ATOM 876 C C . SER A 1 115 ? -7.218 -9.559 -15.792 1.00 75.38 115 SER A C 1
ATOM 878 O O . SER A 1 115 ? -6.737 -8.767 -16.602 1.00 75.38 115 SER A O 1
ATOM 880 N N . ASP A 1 116 ? -8.378 -9.352 -15.174 1.00 83.94 116 ASP A N 1
ATOM 881 C CA . ASP A 1 116 ? -9.343 -8.286 -15.450 1.00 83.94 116 ASP A CA 1
ATOM 882 C C . ASP A 1 116 ? -9.621 -7.377 -14.240 1.00 83.94 116 ASP A C 1
ATOM 884 O O . ASP A 1 116 ? -10.615 -6.653 -14.198 1.00 83.94 116 ASP A O 1
ATOM 888 N N . ALA A 1 117 ? -8.719 -7.390 -13.258 1.00 89.00 117 ALA A N 1
ATOM 889 C CA . ALA A 1 117 ? -8.791 -6.572 -12.054 1.00 89.00 117 ALA A CA 1
ATOM 890 C C . ALA A 1 117 ? -7.388 -6.276 -11.502 1.00 89.00 117 ALA A C 1
ATOM 892 O O . ALA A 1 117 ? -6.377 -6.759 -12.021 1.00 89.00 117 ALA A O 1
ATOM 893 N N . ASN A 1 118 ? -7.321 -5.474 -10.441 1.00 94.44 118 ASN A N 1
ATOM 894 C CA . ASN A 1 118 ? -6.133 -5.388 -9.596 1.00 94.44 118 ASN A CA 1
ATOM 895 C C . ASN A 1 118 ? -5.950 -6.675 -8.780 1.00 94.44 118 ASN A C 1
ATOM 897 O O . ASN A 1 118 ? -6.887 -7.455 -8.606 1.00 94.44 118 ASN A O 1
ATOM 901 N N . TYR A 1 119 ? -4.745 -6.893 -8.257 1.00 96.44 119 TYR A N 1
ATOM 902 C CA . TYR A 1 119 ? -4.481 -8.035 -7.386 1.00 96.44 119 TYR A CA 1
ATOM 903 C C . TYR A 1 119 ? -5.021 -7.727 -5.993 1.00 96.44 119 TYR A C 1
ATOM 905 O O . TYR A 1 119 ? -4.507 -6.820 -5.343 1.00 96.44 119 TYR A O 1
ATOM 913 N N . GLY A 1 120 ? -6.058 -8.441 -5.557 1.00 96.94 120 GLY A N 1
ATOM 914 C CA . GLY A 1 120 ? -6.769 -8.179 -4.302 1.00 96.94 120 GLY A CA 1
ATOM 915 C C . GLY A 1 120 ? -6.431 -9.167 -3.184 1.00 96.94 120 GLY A C 1
ATOM 916 O O . GLY A 1 120 ? -6.058 -10.308 -3.448 1.00 96.94 120 GLY A O 1
ATOM 917 N N . ILE A 1 121 ? -6.579 -8.740 -1.935 1.00 97.38 121 ILE A N 1
ATOM 918 C CA . ILE A 1 121 ? -6.585 -9.583 -0.734 1.00 97.38 121 ILE A CA 1
ATOM 919 C C . ILE A 1 121 ? -7.575 -9.000 0.274 1.00 97.38 121 ILE A C 1
ATOM 921 O O . ILE A 1 121 ? -7.609 -7.787 0.482 1.00 97.38 121 ILE A O 1
ATOM 925 N N . ASP A 1 122 ? -8.354 -9.867 0.913 1.00 96.94 122 ASP A N 1
ATOM 926 C CA . ASP A 1 122 ? -9.354 -9.486 1.907 1.00 96.94 122 ASP A CA 1
ATOM 927 C C . ASP A 1 122 ? -8.951 -9.947 3.308 1.00 96.94 122 ASP A C 1
ATOM 929 O O . ASP A 1 122 ? -8.367 -11.019 3.494 1.00 96.94 122 ASP A O 1
ATOM 933 N N . PHE A 1 123 ? -9.303 -9.136 4.303 1.00 95.75 123 PHE A N 1
ATOM 934 C CA . PHE A 1 123 ? -9.111 -9.431 5.717 1.00 95.75 123 PHE A CA 1
ATOM 935 C C . PHE A 1 123 ? -10.385 -9.149 6.509 1.00 95.75 123 PHE A C 1
ATOM 937 O O . PHE A 1 123 ? -11.033 -8.114 6.325 1.00 95.75 123 PHE A O 1
ATOM 944 N N . ASP A 1 124 ? -10.667 -10.014 7.480 1.00 95.94 124 ASP A N 1
ATOM 945 C CA . ASP A 1 124 ? -11.560 -9.673 8.583 1.00 95.94 124 ASP A CA 1
ATOM 946 C C . ASP A 1 124 ? -10.838 -8.718 9.541 1.00 95.94 124 ASP A C 1
ATOM 948 O O . ASP A 1 124 ? -9.700 -8.965 9.954 1.00 95.94 124 ASP A O 1
ATOM 952 N N . MET A 1 125 ? -11.501 -7.625 9.913 1.00 93.06 125 MET A N 1
ATOM 953 C CA . MET A 1 125 ? -10.955 -6.626 10.829 1.00 93.06 125 MET A CA 1
ATOM 954 C C . MET A 1 125 ? -11.318 -6.973 12.276 1.00 93.06 125 MET A C 1
ATOM 956 O O . MET A 1 125 ? -12.488 -6.858 12.659 1.00 93.06 125 MET A O 1
ATOM 960 N N . PRO A 1 126 ? -10.342 -7.370 13.115 1.00 92.75 126 PRO A N 1
ATOM 961 C CA . PRO A 1 126 ? -10.603 -7.653 14.519 1.00 92.75 126 PRO A CA 1
ATOM 962 C C . PRO A 1 126 ? -10.838 -6.356 15.304 1.00 92.75 126 PRO A C 1
ATOM 964 O O . PRO A 1 126 ? -10.528 -5.259 14.844 1.00 92.75 126 PRO A O 1
ATOM 967 N N . LEU A 1 127 ? -11.325 -6.487 16.543 1.00 86.25 127 LEU A N 1
ATOM 968 C CA . LEU A 1 127 ? -11.537 -5.344 17.441 1.00 86.25 127 LEU A CA 1
ATOM 969 C C . LEU A 1 127 ? -10.246 -4.552 17.716 1.00 86.25 127 LEU A C 1
ATOM 971 O O . LEU A 1 127 ? -10.304 -3.337 17.872 1.00 86.25 127 LEU A O 1
ATOM 975 N N . ASN A 1 128 ? -9.103 -5.245 17.757 1.00 89.12 128 ASN A N 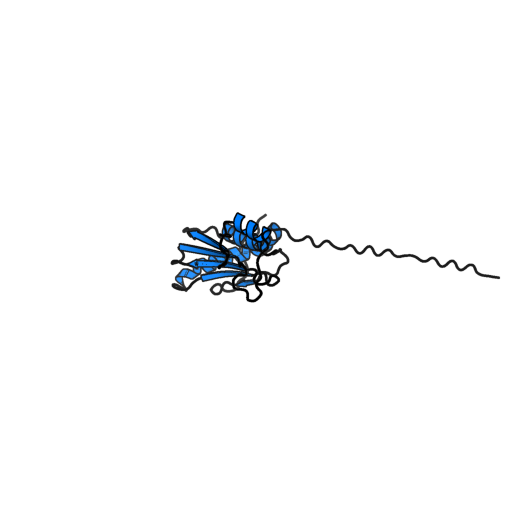1
ATOM 976 C CA . ASN A 1 128 ? -7.772 -4.661 17.921 1.00 89.12 128 ASN A CA 1
ATOM 977 C C . ASN A 1 128 ? -6.916 -5.005 16.689 1.00 89.12 128 ASN A C 1
ATOM 979 O O . ASN A 1 128 ? -6.249 -6.043 16.691 1.00 89.12 128 ASN A O 1
ATOM 983 N N . PRO A 1 129 ? -6.977 -4.202 15.612 1.00 93.19 129 PRO A N 1
ATOM 984 C CA . PRO A 1 129 ? -6.213 -4.465 14.398 1.00 93.19 129 PRO A CA 1
ATOM 985 C C . PRO A 1 129 ? -4.706 -4.308 14.606 1.00 93.19 129 PRO A C 1
ATOM 987 O O . PRO A 1 129 ? -4.252 -3.382 15.275 1.00 93.19 129 PRO A O 1
ATOM 990 N N . ASP A 1 130 ? -3.929 -5.179 13.965 1.00 95.50 130 ASP A N 1
ATOM 991 C CA . ASP A 1 130 ? -2.472 -5.063 13.896 1.00 95.50 130 ASP A CA 1
ATOM 992 C C . ASP A 1 130 ? -2.076 -4.169 12.710 1.00 95.50 130 ASP A C 1
ATOM 994 O O . ASP A 1 130 ? -1.865 -4.625 11.580 1.00 95.50 130 ASP A O 1
ATOM 998 N N . PHE A 1 131 ? -2.015 -2.862 12.962 1.00 95.56 131 PHE A N 1
ATOM 999 C CA . PHE A 1 131 ? -1.659 -1.886 11.935 1.00 95.56 131 PHE A CA 1
ATOM 1000 C C . PHE A 1 131 ? -0.182 -1.927 11.540 1.00 95.56 131 PHE A C 1
ATOM 1002 O O . PHE A 1 131 ? 0.143 -1.508 10.428 1.00 95.56 131 PHE A O 1
ATOM 1009 N N . ASP A 1 132 ? 0.704 -2.472 12.380 1.00 96.50 132 ASP A N 1
ATOM 1010 C CA . ASP A 1 132 ? 2.099 -2.689 11.992 1.00 96.50 132 ASP A CA 1
ATOM 1011 C C . ASP A 1 132 ? 2.191 -3.741 10.890 1.00 96.50 132 ASP A C 1
ATOM 1013 O O . ASP A 1 132 ? 2.797 -3.513 9.840 1.00 96.50 132 ASP A O 1
ATOM 1017 N N . ARG A 1 133 ? 1.510 -4.875 11.076 1.00 96.50 133 ARG A N 1
ATOM 1018 C CA . ARG A 1 133 ? 1.456 -5.919 10.053 1.00 96.50 133 ARG A CA 1
ATOM 1019 C C . ARG A 1 133 ? 0.872 -5.402 8.738 1.00 96.50 133 ARG A C 1
ATOM 1021 O O . ARG A 1 133 ? 1.406 -5.726 7.677 1.00 96.50 133 ARG A O 1
ATOM 1028 N N . LEU A 1 134 ? -0.172 -4.573 8.792 1.00 97.06 134 LEU A N 1
ATOM 1029 C CA . LEU A 1 134 ? -0.745 -3.941 7.597 1.00 97.06 134 LEU A CA 1
ATOM 1030 C C . LEU A 1 134 ? 0.227 -2.949 6.938 1.00 97.06 134 LEU A C 1
ATOM 1032 O O . LEU A 1 134 ? 0.381 -2.966 5.717 1.00 97.06 134 LEU A O 1
ATOM 1036 N N . ALA A 1 135 ? 0.932 -2.123 7.714 1.00 97.81 135 ALA A N 1
ATOM 1037 C CA . ALA A 1 135 ? 1.944 -1.214 7.178 1.00 97.81 135 ALA A CA 1
ATOM 1038 C C . ALA A 1 135 ? 3.096 -1.982 6.505 1.00 97.81 135 ALA A C 1
ATOM 1040 O O . ALA A 1 135 ? 3.511 -1.632 5.399 1.00 97.81 135 ALA A O 1
ATOM 1041 N N . ARG A 1 136 ? 3.575 -3.070 7.120 1.00 98.19 136 ARG A N 1
ATOM 1042 C CA . ARG A 1 136 ? 4.605 -3.946 6.538 1.00 98.19 136 ARG A CA 1
ATOM 1043 C C . ARG A 1 136 ? 4.125 -4.649 5.273 1.00 98.19 136 ARG A C 1
ATOM 1045 O O . ARG A 1 136 ? 4.901 -4.737 4.324 1.00 98.19 136 ARG A O 1
ATOM 1052 N N . LEU A 1 137 ? 2.867 -5.094 5.216 1.00 98.44 137 LEU A N 1
ATOM 1053 C CA . LEU A 1 137 ? 2.265 -5.645 3.996 1.00 98.44 137 LEU A CA 1
ATOM 1054 C C . LEU A 1 137 ? 2.322 -4.627 2.850 1.00 98.44 137 LEU A C 1
ATOM 1056 O O . LEU A 1 137 ? 2.826 -4.950 1.775 1.00 98.44 137 LEU A O 1
ATOM 1060 N N . LEU A 1 138 ? 1.860 -3.395 3.094 1.00 98.50 138 LEU A N 1
ATOM 1061 C CA . LEU A 1 138 ? 1.883 -2.311 2.107 1.00 98.50 138 LEU A CA 1
ATOM 1062 C C . LEU A 1 138 ? 3.307 -2.038 1.610 1.00 98.50 138 LEU A C 1
ATOM 1064 O O . LEU A 1 138 ? 3.543 -2.003 0.405 1.00 98.50 138 LEU A O 1
ATOM 1068 N N . LEU A 1 139 ? 4.267 -1.873 2.524 1.00 98.44 139 LEU A N 1
ATOM 1069 C CA . LEU A 1 139 ? 5.654 -1.552 2.175 1.00 98.44 139 LEU A CA 1
ATOM 1070 C C . LEU A 1 139 ? 6.362 -2.699 1.455 1.00 98.44 139 LEU A C 1
ATOM 1072 O O . LEU A 1 139 ? 7.080 -2.451 0.489 1.00 98.44 139 LEU A O 1
ATOM 1076 N N . THR A 1 140 ? 6.109 -3.946 1.854 1.00 98.56 140 THR A N 1
ATOM 1077 C CA . THR A 1 140 ? 6.666 -5.120 1.169 1.00 98.56 140 THR A CA 1
ATOM 1078 C C . THR A 1 140 ? 6.089 -5.246 -0.237 1.00 98.56 140 THR A C 1
ATOM 1080 O O . THR A 1 140 ? 6.839 -5.431 -1.190 1.00 98.56 140 THR A O 1
ATOM 1083 N N . ALA A 1 141 ? 4.778 -5.047 -0.407 1.00 98.31 141 ALA A N 1
ATOM 1084 C CA . ALA A 1 141 ? 4.150 -5.040 -1.725 1.00 98.31 141 ALA A CA 1
ATOM 1085 C C . ALA A 1 141 ? 4.692 -3.910 -2.622 1.00 98.31 141 ALA A C 1
ATOM 1087 O O . ALA A 1 141 ? 4.945 -4.130 -3.805 1.00 98.31 141 ALA A O 1
ATOM 1088 N N . LEU A 1 142 ? 4.939 -2.717 -2.068 1.00 98.25 142 LEU A N 1
ATOM 1089 C CA . LEU A 1 142 ? 5.559 -1.595 -2.785 1.00 98.25 142 LEU A CA 1
ATOM 1090 C C . LEU A 1 142 ? 7.007 -1.887 -3.196 1.00 98.25 142 LEU A C 1
ATOM 1092 O O . LEU A 1 142 ? 7.396 -1.613 -4.332 1.00 98.25 142 LEU A O 1
ATOM 1096 N N . HIS A 1 143 ? 7.803 -2.456 -2.293 1.00 97.88 143 HIS A N 1
ATOM 1097 C CA . HIS A 1 143 ? 9.201 -2.798 -2.542 1.00 97.88 143 HIS A CA 1
ATOM 1098 C C . HIS A 1 143 ? 9.345 -3.921 -3.576 1.00 97.88 143 HIS A C 1
ATOM 1100 O O . HIS A 1 143 ? 10.068 -3.777 -4.571 1.00 97.88 143 HIS A O 1
ATOM 1106 N N . ASP A 1 144 ? 8.647 -5.031 -3.347 1.00 96.88 144 ASP A N 1
ATOM 1107 C CA . AS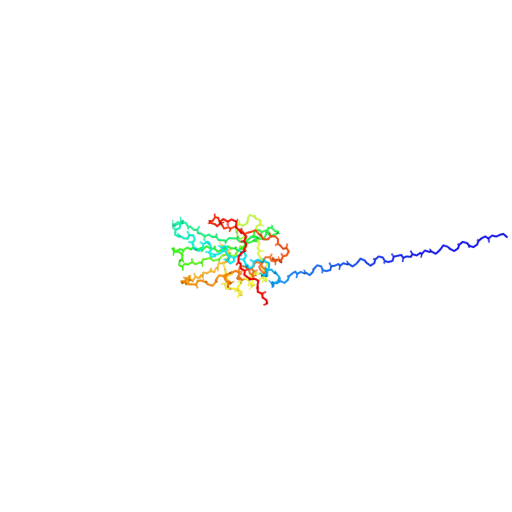P A 1 144 ? 8.783 -6.244 -4.142 1.00 96.88 144 ASP A CA 1
ATOM 1108 C C . ASP A 1 144 ? 7.993 -6.153 -5.443 1.00 96.88 144 ASP A C 1
ATOM 1110 O O . ASP A 1 144 ? 8.493 -6.588 -6.474 1.00 96.88 144 ASP A O 1
ATOM 1114 N N . GLY A 1 145 ? 6.800 -5.555 -5.425 1.00 95.38 145 GLY A N 1
ATOM 1115 C CA . GLY A 1 145 ? 5.934 -5.421 -6.597 1.00 95.38 145 GLY A CA 1
ATOM 1116 C C . GLY A 1 145 ? 6.314 -4.257 -7.510 1.00 95.38 145 GLY A C 1
ATOM 1117 O O . GLY A 1 145 ? 6.286 -4.409 -8.727 1.00 95.38 145 GLY A O 1
ATOM 1118 N N . TYR A 1 146 ? 6.725 -3.120 -6.939 1.00 95.62 146 TYR A N 1
ATOM 1119 C CA . TYR A 1 146 ? 6.890 -1.860 -7.685 1.00 95.62 146 TYR A CA 1
ATOM 1120 C C . TYR A 1 146 ? 8.278 -1.229 -7.552 1.00 95.62 146 TYR A C 1
ATOM 1122 O O . TYR A 1 146 ? 8.521 -0.153 -8.093 1.00 95.62 146 TYR A O 1
ATOM 1130 N N . GLY A 1 147 ? 9.205 -1.880 -6.845 1.00 94.88 147 GLY A N 1
ATOM 1131 C CA . GLY A 1 147 ? 10.584 -1.412 -6.736 1.00 94.88 147 GLY A CA 1
ATOM 1132 C C . GLY A 1 147 ? 10.782 -0.211 -5.811 1.00 94.88 147 GLY A C 1
ATOM 1133 O O . GLY A 1 147 ? 11.824 0.430 -5.903 1.00 94.88 147 GLY A O 1
ATOM 1134 N N . ALA A 1 148 ? 9.838 0.094 -4.913 1.00 96.56 148 ALA A N 1
ATOM 1135 C CA . ALA A 1 148 ? 10.009 1.172 -3.939 1.00 96.56 148 AL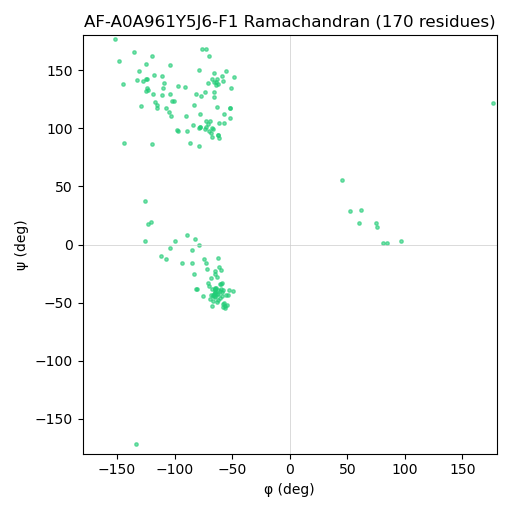A A CA 1
ATOM 1136 C C . ALA A 1 148 ? 11.237 0.945 -3.039 1.00 96.56 148 ALA A C 1
ATOM 1138 O O . ALA A 1 148 ? 11.568 -0.188 -2.683 1.00 96.56 148 ALA A O 1
ATOM 1139 N N . ARG A 1 149 ? 11.916 2.027 -2.667 1.00 95.75 149 ARG A N 1
ATOM 1140 C CA . ARG A 1 149 ? 13.114 2.070 -1.816 1.00 95.75 149 ARG A CA 1
ATOM 1141 C C . ARG A 1 149 ? 12.968 3.191 -0.793 1.00 95.75 149 ARG A C 1
ATOM 1143 O O . ARG A 1 149 ? 12.135 4.067 -0.985 1.00 95.75 149 ARG A O 1
ATOM 1150 N N . ALA A 1 150 ? 13.798 3.221 0.249 1.00 93.75 150 ALA A N 1
ATOM 1151 C CA . ALA A 1 150 ? 13.771 4.317 1.228 1.00 93.75 150 ALA A CA 1
ATOM 1152 C C . ALA A 1 150 ? 13.884 5.707 0.568 1.00 93.75 150 ALA A C 1
ATOM 1154 O O . ALA A 1 150 ? 13.164 6.632 0.922 1.00 93.75 150 ALA A O 1
ATOM 1155 N N . ALA A 1 151 ? 14.719 5.824 -0.471 1.00 92.44 151 ALA A N 1
ATOM 1156 C CA . ALA A 1 151 ? 14.871 7.054 -1.249 1.00 92.44 151 ALA A CA 1
ATOM 1157 C C . ALA A 1 151 ? 13.679 7.372 -2.177 1.00 92.44 151 ALA A C 1
ATOM 1159 O O . ALA A 1 151 ? 13.565 8.498 -2.661 1.00 92.44 151 ALA A O 1
ATOM 1160 N N . THR A 1 152 ? 12.794 6.408 -2.450 1.00 94.50 152 THR A N 1
ATOM 1161 C CA . THR A 1 152 ? 11.581 6.645 -3.238 1.00 94.50 152 THR A CA 1
ATOM 1162 C C . THR A 1 152 ? 10.678 7.587 -2.467 1.00 94.50 152 THR A C 1
ATOM 1164 O O . THR A 1 152 ? 10.303 7.295 -1.336 1.00 94.50 152 THR A O 1
ATOM 1167 N N . ARG A 1 153 ? 10.250 8.684 -3.093 1.00 94.38 153 ARG A N 1
ATOM 1168 C CA . ARG A 1 153 ? 9.291 9.615 -2.491 1.00 94.38 153 ARG A CA 1
ATOM 1169 C C . ARG A 1 153 ? 7.867 9.068 -2.603 1.00 94.38 153 ARG A C 1
ATOM 1171 O O . ARG A 1 153 ? 7.139 9.404 -3.538 1.00 94.38 153 ARG A O 1
ATOM 1178 N N . LEU A 1 154 ? 7.465 8.215 -1.661 1.00 95.62 154 LEU A N 1
ATOM 1179 C CA . LEU A 1 154 ? 6.115 7.652 -1.646 1.00 95.62 154 LEU A CA 1
ATOM 1180 C C . LEU A 1 154 ? 5.067 8.749 -1.443 1.00 95.62 154 LEU A C 1
ATOM 1182 O O . LEU A 1 154 ? 5.224 9.657 -0.624 1.00 95.62 154 LEU A O 1
ATOM 1186 N N . ARG A 1 155 ? 3.952 8.642 -2.168 1.00 94.75 155 ARG A N 1
ATOM 1187 C CA . ARG A 1 155 ? 2.790 9.515 -1.975 1.00 94.75 155 ARG A CA 1
ATOM 1188 C C . ARG A 1 155 ? 1.690 8.745 -1.260 1.00 94.75 155 ARG A C 1
ATOM 1190 O O . ARG A 1 155 ? 1.107 7.828 -1.839 1.00 94.75 155 ARG A O 1
ATOM 1197 N N . ILE A 1 156 ? 1.392 9.168 -0.032 1.00 94.19 156 ILE A N 1
ATOM 1198 C CA . ILE A 1 156 ? 0.383 8.553 0.835 1.00 94.19 156 ILE A CA 1
ATOM 1199 C C . ILE A 1 156 ? -0.891 9.405 0.848 1.00 94.19 156 ILE A C 1
ATOM 1201 O O . ILE A 1 156 ? -0.920 10.490 1.435 1.00 94.19 156 ILE A O 1
ATOM 1205 N N . ASN A 1 157 ? -1.958 8.889 0.247 1.00 91.81 157 ASN A N 1
ATOM 1206 C CA . ASN A 1 157 ? -3.281 9.500 0.230 1.00 91.81 157 ASN A CA 1
ATOM 1207 C C . ASN A 1 157 ? -4.213 8.801 1.230 1.00 91.81 157 ASN A C 1
ATOM 1209 O O . ASN A 1 157 ? -4.422 7.596 1.139 1.00 91.81 157 ASN A O 1
ATOM 1213 N N . ALA A 1 158 ? -4.784 9.565 2.157 1.00 91.69 158 ALA A N 1
ATOM 1214 C CA . ALA A 1 158 ? -5.792 9.105 3.110 1.00 91.69 158 ALA A CA 1
ATOM 1215 C C . ALA A 1 158 ? -6.795 10.255 3.317 1.00 91.69 158 ALA A C 1
ATOM 1217 O O . ALA A 1 158 ? -6.577 11.093 4.193 1.00 91.69 158 ALA A O 1
ATOM 1218 N N . PRO A 1 159 ? -7.850 10.365 2.486 1.00 87.31 159 PRO A N 1
ATOM 1219 C CA . PRO A 1 159 ? -8.652 11.591 2.375 1.00 87.31 159 PRO A CA 1
ATOM 1220 C C . PRO A 1 159 ? -9.341 12.058 3.662 1.00 87.31 159 PRO A C 1
ATOM 1222 O O . PRO A 1 159 ? -9.696 13.227 3.779 1.00 87.31 159 PRO A O 1
ATOM 1225 N N . PHE A 1 160 ? -9.546 11.153 4.620 1.00 83.12 160 PHE A N 1
ATOM 1226 C CA . PHE A 1 160 ? -10.232 11.438 5.884 1.00 83.12 160 PHE A CA 1
ATOM 1227 C C . PHE A 1 160 ? -9.284 11.675 7.059 1.00 83.12 160 PHE A C 1
ATOM 1229 O O . PHE A 1 160 ? -9.742 11.869 8.183 1.00 83.12 160 PHE A O 1
ATOM 1236 N N . VAL A 1 161 ? -7.973 11.656 6.816 1.00 83.00 161 VAL A N 1
ATOM 1237 C CA . VAL A 1 161 ? -6.955 11.833 7.849 1.00 83.00 161 VAL A CA 1
ATOM 1238 C C . VAL A 1 161 ? -6.185 13.125 7.575 1.00 83.00 161 VAL A C 1
ATOM 1240 O O . VAL A 1 161 ? -5.510 13.216 6.547 1.00 83.00 161 VAL A O 1
ATOM 1243 N N . PRO A 1 162 ? -6.241 14.123 8.478 1.00 70.69 162 PRO A N 1
ATOM 1244 C CA . PRO A 1 162 ? -5.421 15.323 8.363 1.00 70.69 162 PRO A CA 1
ATOM 1245 C C . PRO A 1 162 ? -3.931 14.970 8.328 1.00 70.69 162 PRO A C 1
ATOM 1247 O O . PRO A 1 162 ? -3.478 14.092 9.066 1.00 70.69 162 PRO A O 1
ATOM 1250 N N . SER A 1 163 ? -3.155 15.672 7.503 1.00 62.47 163 SER A N 1
ATOM 1251 C CA . SER A 1 163 ? -1.696 15.547 7.481 1.00 62.47 163 SER A CA 1
ATOM 1252 C C . SER A 1 163 ? -1.108 16.085 8.791 1.00 62.47 163 SER A C 1
ATOM 1254 O O . SER A 1 163 ? -0.984 17.294 8.958 1.00 62.47 163 SER A O 1
ATOM 1256 N N . ALA A 1 164 ? -0.764 15.198 9.723 1.00 60.06 164 ALA A N 1
ATOM 1257 C CA . ALA A 1 164 ? 0.013 15.505 10.924 1.00 60.06 164 ALA A CA 1
ATOM 1258 C C . ALA A 1 164 ? 1.318 14.686 10.926 1.00 60.06 164 ALA A C 1
ATOM 1260 O O . ALA A 1 164 ? 1.445 13.729 10.161 1.00 60.06 164 ALA A O 1
ATOM 1261 N N . ALA A 1 165 ? 2.294 15.108 11.732 1.00 54.94 165 ALA A N 1
ATOM 1262 C CA . ALA A 1 165 ? 3.600 14.458 11.856 1.00 54.94 165 ALA A CA 1
ATOM 1263 C C . ALA A 1 165 ? 3.540 13.198 12.757 1.00 54.94 165 ALA A C 1
ATOM 1265 O O . ALA A 1 165 ? 2.735 13.182 13.691 1.00 54.94 165 ALA A O 1
ATOM 1266 N N . PRO A 1 166 ? 4.400 12.185 12.508 1.00 59.16 166 PRO A N 1
ATOM 1267 C CA . PRO A 1 166 ? 4.318 10.859 13.125 1.00 59.16 166 PRO A CA 1
ATOM 1268 C C . PRO A 1 166 ? 4.551 10.832 14.638 1.00 59.16 166 PRO A C 1
ATOM 1270 O O . PRO A 1 166 ? 5.369 11.582 15.167 1.00 59.16 166 PRO A O 1
ATOM 1273 N N . ALA A 1 167 ? 3.872 9.895 15.313 1.00 57.75 167 ALA A N 1
ATOM 1274 C CA . ALA A 1 167 ? 3.969 9.650 16.758 1.00 57.75 167 ALA A CA 1
ATOM 1275 C C . ALA A 1 167 ? 4.377 8.206 17.132 1.00 57.75 167 ALA A C 1
ATOM 1277 O O . ALA A 1 167 ? 4.161 7.779 18.265 1.00 57.75 167 ALA A O 1
ATOM 1278 N N . CYS A 1 168 ? 4.948 7.424 16.210 1.00 62.94 168 CYS A N 1
ATOM 1279 C CA . CYS A 1 168 ? 5.379 6.055 16.517 1.00 62.94 168 CYS A CA 1
ATOM 1280 C C . CYS A 1 168 ? 6.880 6.007 16.848 1.00 62.94 168 CYS A C 1
ATOM 1282 O O . CYS A 1 168 ? 7.694 6.617 16.153 1.00 62.94 168 CYS A O 1
ATOM 1284 N N . ALA A 1 169 ? 7.246 5.261 17.895 1.00 56.25 169 ALA A N 1
ATOM 1285 C CA . ALA A 1 169 ? 8.640 5.048 18.275 1.00 56.25 169 ALA A CA 1
ATOM 1286 C C . ALA A 1 169 ? 9.397 4.245 17.193 1.00 56.25 169 ALA A C 1
ATOM 1288 O O . ALA A 1 169 ? 8.826 3.296 16.638 1.00 56.25 169 ALA A O 1
ATOM 1289 N N . PRO A 1 170 ? 10.663 4.591 16.889 1.00 51.25 170 PRO A N 1
ATOM 1290 C CA . PRO A 1 170 ? 11.485 3.813 15.970 1.00 51.25 170 PRO A CA 1
ATOM 1291 C C . PRO A 1 170 ? 11.735 2.406 16.528 1.00 51.25 170 PRO A C 1
ATOM 1293 O O . PRO A 1 170 ? 11.907 2.222 17.733 1.00 51.25 170 PRO A O 1
ATOM 1296 N N . VAL A 1 171 ? 11.744 1.409 15.643 1.00 52.00 171 VAL A N 1
ATOM 1297 C CA . VAL A 1 171 ? 12.180 0.047 15.978 1.00 52.00 171 VAL A CA 1
ATOM 1298 C C . VAL A 1 171 ? 13.709 0.022 16.026 1.00 52.00 171 VAL A C 1
ATOM 1300 O O . VAL A 1 171 ? 14.356 0.523 15.108 1.00 52.00 171 VAL A O 1
ATOM 1303 N N . SER A 1 172 ? 14.259 -0.484 17.133 1.00 43.41 172 SER A N 1
ATOM 1304 C CA . SER A 1 172 ? 15.695 -0.754 17.315 1.00 43.41 172 SER A CA 1
ATOM 1305 C C . SER A 1 172 ? 16.063 -2.134 16.792 1.00 43.41 172 SER A C 1
ATOM 1307 O O . SER A 1 172 ? 15.188 -3.027 16.879 1.00 43.41 172 SER A O 1
#

Foldseek 3Di:
DDDDDDDDDDDPPPPPPPPPPPLADLVLLCLQCLQVQLVLVVQQLVCCVVDPPDWWKKKKAQPVFDQFIKMWIQDDSNFKIKIFTDQCLPPPVPDGFDPQLLVQLVVLPFQSPDDNDTGMDMDGADPDDDSSVVSSSRSSNCCSNPNDHSPGPMDMDGPSDDDDDGDDDGDD

pLDDT: mean 83.94, std 16.55, range [42.03, 98.56]

Mean predicted aligned error: 9.71 Å

Radius of gyration: 23.41 Å; Cα contacts (8 Å, |Δi|>4): 263; chains: 1; bounding box: 96×41×44 Å

Sequence (172 aa):
MRQISRLLAAAAAFLIAAGTASAGTLEDLISEYRCPLIEKLEKTHMAYRAVAGRDRFLSVSVPEHPHGYVQCLFHDGNRQLHCEAASGYFSAQQYRLPADRVAALGRLGFATGVSDANYGIDFDMPLNPDFDRLARLLLTALHDGYGARAATRLRINAPFVPSAAPACAPVS